Protein AF-A0A0J6WT49-F1 (afdb_monomer)

Solvent-accessible surface area (backbone atoms only — not comparable to full-atom values): 5340 Å² total; per-residue (Å²): 139,84,86,84,80,79,79,79,72,78,78,76,79,74,79,75,77,76,76,71,80,83,77,87,65,99,55,90,75,63,46,50,21,75,52,42,62,45,79,36,55,91,91,42,49,45,80,42,58,40,67,86,70,44,84,40,47,34,56,64,57,55,69,64,38,55,79,52,36,48,71,72,37,46,54,48,50,53,56,31,73,106

Foldseek 3Di:
DDDDDDPDDDPPPPPPPPPDDPPPDPDPCQDAAPFLRDGHDPPQWDWAQWLVRDTTIHGPPVVVSVVRGDPVSVVRVVSRVD

pLDDT: mean 75.06, std 18.38, range [42.84, 92.38]

Structure (mmCIF, N/CA/C/O backbone):
data_AF-A0A0J6WT49-F1
#
_entry.id   AF-A0A0J6WT49-F1
#
loop_
_atom_site.group_PDB
_atom_site.id
_atom_site.type_symbol
_atom_site.label_atom_id
_atom_site.label_alt_id
_atom_site.label_comp_id
_atom_site.label_asym_id
_atom_site.label_entity_id
_atom_site.label_seq_id
_atom_site.pdbx_PDB_ins_code
_atom_site.Cartn_x
_atom_site.Cartn_y
_atom_site.Cartn_z
_atom_site.occupancy
_atom_site.B_iso_or_equiv
_atom_site.auth_seq_id
_atom_site.auth_comp_id
_atom_site.auth_asym_id
_atom_site.auth_atom_id
_atom_site.pdbx_PDB_model_num
ATOM 1 N N . MET A 1 1 ? -2.197 46.988 49.038 1.00 44.03 1 MET A N 1
ATOM 2 C CA . MET A 1 1 ? -3.047 46.414 47.969 1.00 44.03 1 MET A CA 1
ATOM 3 C C . MET A 1 1 ? -2.254 46.431 46.662 1.00 44.03 1 MET A C 1
ATOM 5 O O . MET A 1 1 ? -1.577 47.420 46.431 1.00 44.03 1 MET A O 1
ATOM 9 N N . GLY A 1 2 ? -2.292 45.358 45.855 1.00 47.22 2 GLY A N 1
ATOM 10 C CA . GLY A 1 2 ? -1.761 45.351 44.476 1.00 47.22 2 GLY A CA 1
ATOM 11 C C . GLY A 1 2 ? -0.587 44.402 44.185 1.00 47.22 2 GLY A C 1
ATOM 12 O O . GLY A 1 2 ? 0.511 44.862 43.887 1.00 47.22 2 GLY A O 1
ATOM 13 N N . ARG A 1 3 ? -0.792 43.075 44.239 1.00 53.09 3 ARG A N 1
ATOM 14 C CA . ARG A 1 3 ? 0.196 42.089 43.752 1.00 53.09 3 ARG A CA 1
ATOM 15 C C . ARG A 1 3 ? 0.075 41.977 42.228 1.00 53.09 3 ARG A C 1
ATOM 17 O O . ARG A 1 3 ? -0.978 41.602 41.723 1.00 53.09 3 ARG A O 1
ATOM 24 N N . LYS A 1 4 ? 1.138 42.328 41.502 1.00 54.41 4 LYS A N 1
ATOM 25 C CA . LYS A 1 4 ? 1.217 42.212 40.038 1.00 54.41 4 LYS A CA 1
ATOM 26 C C . LYS A 1 4 ? 1.362 40.732 39.660 1.00 54.41 4 LYS A C 1
ATOM 28 O O . LYS A 1 4 ? 2.375 40.112 39.977 1.00 54.41 4 LYS A O 1
ATOM 33 N N . PHE A 1 5 ? 0.347 40.168 39.012 1.00 51.12 5 PHE A N 1
ATOM 34 C CA . PHE A 1 5 ? 0.372 38.804 38.484 1.00 51.12 5 PHE A CA 1
ATOM 35 C C . PHE A 1 5 ? 1.218 38.762 37.205 1.00 51.12 5 PHE A C 1
ATOM 37 O O . PHE A 1 5 ? 0.790 39.233 36.154 1.00 51.12 5 PHE A O 1
ATOM 44 N N . HIS A 1 6 ? 2.421 38.192 37.285 1.00 51.34 6 HIS A N 1
ATOM 45 C CA . HIS A 1 6 ? 3.166 37.782 36.097 1.00 51.34 6 HIS A CA 1
ATOM 46 C C . HIS A 1 6 ? 2.525 36.497 35.562 1.00 51.34 6 HIS A C 1
ATOM 48 O O . HIS A 1 6 ? 2.678 35.427 36.148 1.00 51.34 6 HIS A O 1
ATOM 54 N N . GLN A 1 7 ? 1.768 36.603 34.468 1.00 56.78 7 GLN A N 1
ATOM 55 C CA . GLN A 1 7 ? 1.253 35.439 33.750 1.00 56.78 7 GLN A CA 1
ATOM 56 C C . GLN A 1 7 ? 2.433 34.685 33.122 1.00 56.78 7 GLN A C 1
ATOM 58 O O . GLN A 1 7 ? 2.995 35.098 32.109 1.00 56.78 7 GLN A O 1
ATOM 63 N N . HIS A 1 8 ? 2.834 33.580 33.747 1.00 48.81 8 HIS A N 1
ATOM 64 C CA . HIS A 1 8 ? 3.754 32.612 33.161 1.00 48.81 8 HIS A CA 1
ATOM 65 C C . HIS A 1 8 ? 3.048 31.926 31.981 1.00 48.81 8 HIS A C 1
ATOM 67 O O . HIS A 1 8 ? 2.256 31.005 32.165 1.00 48.81 8 HIS A O 1
ATOM 73 N N . HIS A 1 9 ? 3.324 32.375 30.756 1.00 57.94 9 HIS A N 1
ATOM 74 C CA . HIS A 1 9 ? 2.961 31.625 29.556 1.00 57.94 9 HIS A CA 1
ATOM 75 C C . HIS A 1 9 ? 3.731 30.292 29.552 1.00 57.94 9 HIS A C 1
ATOM 77 O O . HIS A 1 9 ? 4.968 30.315 29.565 1.00 57.94 9 HIS A O 1
ATOM 83 N N . PRO A 1 10 ? 3.064 29.123 29.507 1.00 52.78 10 PRO A N 1
ATOM 84 C CA . PRO A 1 10 ? 3.768 27.864 29.327 1.00 52.78 10 PRO A CA 1
ATOM 85 C C . PRO A 1 10 ? 4.434 27.885 27.950 1.00 52.78 10 PRO A C 1
ATOM 87 O O . PRO A 1 10 ? 3.784 28.077 26.919 1.00 52.78 10 PRO A O 1
ATOM 90 N N . LYS A 1 11 ? 5.763 27.732 27.941 1.00 51.97 11 LYS A N 1
ATOM 91 C CA . LYS A 1 11 ? 6.568 27.648 26.722 1.00 51.97 11 LYS A CA 1
ATOM 92 C C . LYS A 1 11 ? 6.005 26.513 25.870 1.00 51.97 11 LYS A C 1
ATOM 94 O O . LYS A 1 11 ? 6.160 25.344 26.212 1.00 51.97 11 LYS A O 1
ATOM 99 N N . ARG A 1 12 ? 5.335 26.869 24.773 1.00 43.50 12 ARG A N 1
ATOM 100 C CA . ARG A 1 12 ? 4.856 25.940 23.747 1.00 43.50 12 ARG A CA 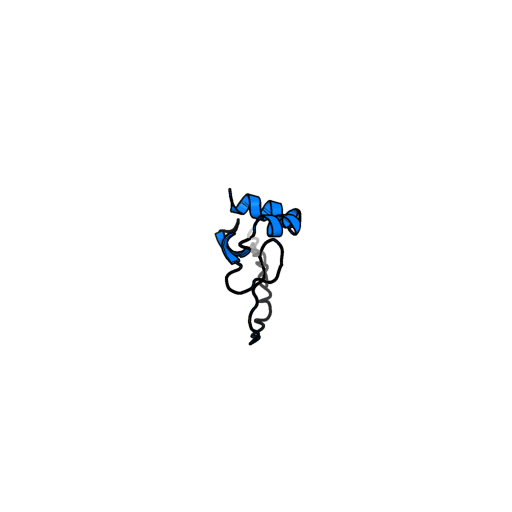1
ATOM 101 C C . ARG A 1 12 ? 6.074 25.138 23.287 1.00 43.50 12 ARG A C 1
ATOM 103 O O . ARG A 1 12 ? 6.938 25.689 22.606 1.00 43.50 12 ARG A O 1
ATOM 110 N N . LEU A 1 13 ? 6.184 23.884 23.728 1.00 56.81 13 LEU A N 1
ATOM 111 C CA . LEU A 1 13 ? 7.206 22.956 23.255 1.00 56.81 13 LEU A CA 1
ATOM 112 C C . LEU A 1 13 ? 7.040 22.878 21.739 1.00 56.81 13 LEU A C 1
ATOM 114 O O . LEU A 1 13 ? 6.091 22.279 21.235 1.00 56.81 13 LEU A O 1
ATOM 118 N N . LYS A 1 14 ? 7.919 23.567 21.007 1.00 44.94 14 LYS A N 1
ATOM 119 C CA . LYS A 1 14 ? 8.012 23.423 19.561 1.00 44.94 14 LYS A CA 1
ATOM 120 C C . LYS A 1 14 ? 8.483 21.995 19.339 1.00 44.94 14 LYS A C 1
ATOM 122 O O . LYS A 1 14 ? 9.661 21.706 19.528 1.00 44.94 14 LYS A O 1
ATOM 127 N N . PHE A 1 15 ? 7.552 21.101 19.013 1.00 44.38 15 PHE A N 1
ATOM 128 C CA . PHE A 1 15 ? 7.879 19.789 18.475 1.00 44.38 15 PHE A CA 1
ATOM 129 C C . PHE A 1 15 ? 8.736 20.048 17.237 1.00 44.38 15 PHE A C 1
ATOM 131 O O . PHE A 1 15 ? 8.242 20.466 16.191 1.00 44.38 15 PHE A O 1
ATOM 138 N N . SER A 1 16 ? 10.049 19.914 17.412 1.00 42.84 16 SER A N 1
ATOM 139 C CA . SER A 1 16 ? 11.017 19.947 16.332 1.00 42.84 16 SER A CA 1
ATOM 140 C C . SER A 1 16 ? 10.710 18.720 15.489 1.00 42.84 16 SER A C 1
ATOM 142 O O . SER A 1 16 ? 11.081 17.599 15.839 1.00 42.84 16 SER A O 1
ATOM 144 N N . GLN A 1 17 ? 9.922 18.922 14.434 1.00 53.31 17 GLN A N 1
ATOM 145 C CA . GLN A 1 17 ? 9.775 17.941 13.377 1.00 53.31 17 GLN A CA 1
ATOM 146 C C . GLN A 1 17 ? 11.174 17.789 12.795 1.00 53.31 17 GLN A C 1
ATOM 148 O O . GLN A 1 17 ? 11.649 18.651 12.059 1.00 53.31 17 GLN A O 1
ATOM 153 N N . LYS A 1 18 ? 11.882 16.747 13.231 1.00 44.31 18 LYS A N 1
ATOM 154 C CA . LYS A 1 18 ? 13.148 16.341 12.639 1.00 44.31 18 LYS A CA 1
ATOM 155 C C . LYS A 1 18 ? 12.794 15.932 11.217 1.00 44.31 18 LYS A C 1
ATOM 157 O O . LYS A 1 18 ? 12.335 14.815 10.998 1.00 44.31 18 LYS A O 1
ATOM 162 N N . THR A 1 19 ? 12.902 16.869 10.282 1.00 51.09 19 THR A N 1
ATOM 163 C CA . THR A 1 19 ? 12.810 16.599 8.853 1.00 51.09 19 THR A CA 1
ATOM 164 C C . THR A 1 19 ? 13.844 15.527 8.559 1.00 51.09 19 THR A C 1
ATOM 166 O O . THR A 1 19 ? 15.048 15.768 8.663 1.00 51.09 19 THR A O 1
ATOM 169 N N . THR A 1 20 ? 13.367 14.313 8.303 1.00 53.31 20 THR A N 1
ATOM 170 C CA . THR A 1 20 ? 14.189 13.209 7.816 1.00 53.31 20 THR A CA 1
ATOM 171 C C . THR A 1 20 ? 14.978 13.693 6.601 1.00 53.31 20 THR A C 1
ATOM 173 O O . THR A 1 20 ? 14.405 14.423 5.788 1.00 53.31 20 THR A O 1
ATOM 176 N N . PRO A 1 21 ? 16.266 13.335 6.462 1.00 49.09 21 PRO A N 1
ATOM 177 C CA . PRO A 1 21 ? 17.054 13.770 5.321 1.00 49.09 21 PRO A CA 1
ATOM 178 C C . PRO A 1 21 ? 16.388 13.284 4.029 1.00 49.09 21 PRO A C 1
ATOM 180 O O . PRO A 1 21 ? 16.137 12.089 3.864 1.00 49.09 21 PRO A O 1
ATOM 183 N N . ASP A 1 22 ? 16.079 14.232 3.144 1.00 53.69 22 ASP A N 1
ATOM 184 C CA . ASP A 1 22 ? 15.675 13.995 1.759 1.00 53.69 22 ASP A CA 1
ATOM 185 C C . ASP A 1 22 ? 16.843 13.313 1.042 1.00 53.69 22 ASP A C 1
ATOM 187 O O . ASP A 1 22 ? 17.791 13.943 0.574 1.00 53.69 22 ASP A O 1
ATOM 191 N N . ILE A 1 23 ? 16.827 11.983 1.044 1.00 58.00 23 ILE A N 1
ATOM 192 C CA . ILE A 1 23 ? 17.799 11.175 0.324 1.00 58.00 23 ILE A CA 1
ATOM 193 C C . ILE A 1 23 ? 17.392 11.215 -1.154 1.00 58.00 23 ILE A C 1
ATOM 195 O O . ILE A 1 23 ? 16.676 10.344 -1.652 1.00 58.00 23 ILE A O 1
ATOM 199 N N . LYS A 1 24 ? 17.867 12.245 -1.863 1.00 56.50 24 LYS A N 1
ATOM 200 C CA . LYS A 1 24 ? 17.928 12.283 -3.329 1.00 56.50 24 LYS A CA 1
ATOM 201 C C . LYS A 1 24 ? 18.866 11.186 -3.814 1.00 56.50 24 LYS A C 1
ATOM 203 O O . LYS A 1 24 ? 20.062 11.395 -3.980 1.00 56.50 24 LYS A O 1
ATOM 208 N N . ASN A 1 25 ? 18.310 10.006 -4.046 1.00 48.75 25 ASN A N 1
ATOM 209 C CA . ASN A 1 25 ? 19.018 8.904 -4.669 1.00 48.75 25 ASN A CA 1
ATOM 210 C C . ASN A 1 25 ? 18.399 8.631 -6.038 1.00 48.75 25 ASN A C 1
ATOM 212 O O . ASN A 1 25 ? 17.239 8.238 -6.148 1.00 48.75 25 ASN A O 1
ATOM 216 N N . ASN A 1 26 ? 19.207 8.841 -7.076 1.00 48.94 26 ASN A N 1
ATOM 217 C CA . ASN A 1 26 ? 18.943 8.503 -8.473 1.00 48.94 26 ASN A CA 1
ATOM 218 C C . ASN A 1 26 ? 19.015 6.972 -8.652 1.00 48.94 26 ASN A C 1
ATOM 220 O O . ASN A 1 26 ? 19.863 6.423 -9.346 1.00 48.94 26 ASN A O 1
ATOM 224 N N . VAL A 1 27 ? 18.179 6.267 -7.895 1.00 49.50 27 VAL A N 1
ATOM 225 C CA . VAL A 1 27 ? 18.038 4.815 -7.898 1.00 49.50 27 VAL A CA 1
ATOM 226 C C . VAL A 1 27 ? 16.795 4.554 -8.721 1.00 49.50 27 VAL A C 1
ATOM 228 O O . VAL A 1 27 ? 15.799 5.251 -8.549 1.00 49.50 27 VAL A O 1
ATOM 231 N N . THR A 1 28 ? 16.817 3.567 -9.609 1.00 50.12 28 THR A N 1
ATOM 232 C CA . THR A 1 28 ? 15.593 2.964 -10.147 1.00 50.12 28 THR A CA 1
ATOM 233 C C . THR A 1 28 ? 14.720 2.604 -8.946 1.00 50.12 28 THR A C 1
ATOM 235 O O . THR A 1 28 ? 14.962 1.592 -8.290 1.00 50.12 28 THR A O 1
ATOM 238 N N . THR A 1 29 ? 13.803 3.498 -8.558 1.00 56.03 29 THR A N 1
ATOM 239 C CA . THR A 1 29 ? 13.162 3.524 -7.239 1.00 56.03 29 THR A CA 1
ATOM 240 C C . THR A 1 29 ? 12.141 2.408 -7.196 1.00 56.03 29 THR A C 1
ATOM 242 O O . THR A 1 29 ? 10.933 2.614 -7.339 1.00 56.03 29 THR A O 1
ATOM 245 N N . LYS A 1 30 ? 12.639 1.181 -7.019 1.00 68.19 30 LYS A N 1
ATOM 246 C CA . LYS A 1 30 ? 11.813 0.018 -6.758 1.00 68.19 30 LYS A CA 1
ATOM 247 C C . LYS A 1 30 ? 11.059 0.330 -5.474 1.00 68.19 30 LYS A C 1
ATOM 249 O O . LYS A 1 30 ? 11.620 0.334 -4.378 1.00 68.19 30 LYS A O 1
ATOM 254 N N . SER A 1 31 ? 9.801 0.712 -5.642 1.00 81.75 31 SER A N 1
ATOM 255 C CA . SER A 1 31 ? 8.936 1.080 -4.533 1.00 81.75 31 SER A CA 1
ATOM 256 C C . SER A 1 31 ? 8.692 -0.160 -3.679 1.00 81.75 31 SER A C 1
ATOM 258 O O . SER A 1 31 ? 8.826 -1.278 -4.169 1.00 81.75 31 SER A O 1
ATOM 260 N N . ARG A 1 32 ? 8.349 -0.000 -2.403 1.00 90.06 32 ARG A N 1
ATOM 261 C CA . ARG A 1 32 ? 7.979 -1.132 -1.544 1.00 90.06 32 ARG A CA 1
ATOM 262 C C . ARG A 1 32 ? 6.488 -1.114 -1.257 1.00 90.06 32 ARG A C 1
ATOM 264 O O . ARG A 1 32 ? 5.874 -0.050 -1.230 1.00 90.06 32 ARG A O 1
ATOM 271 N N . CYS A 1 33 ? 5.918 -2.295 -1.047 1.00 91.19 33 CYS A N 1
ATOM 272 C CA . CYS 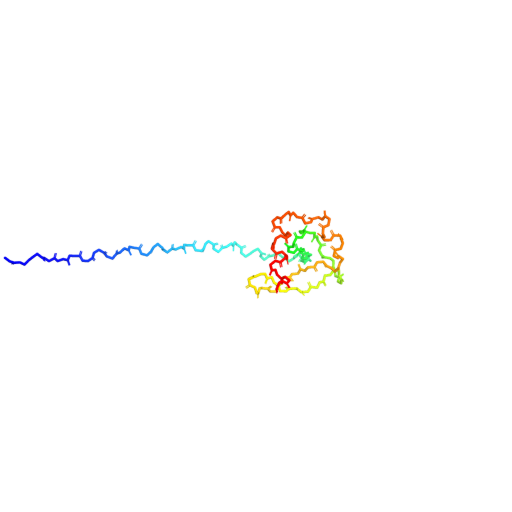A 1 33 ? 4.556 -2.426 -0.556 1.00 91.19 33 CYS A CA 1
ATOM 273 C C . CYS A 1 33 ? 4.465 -1.846 0.855 1.00 91.19 33 CYS A C 1
ATOM 275 O O . CYS A 1 33 ? 5.269 -2.212 1.713 1.00 91.19 33 CYS A O 1
ATOM 277 N N . CYS A 1 34 ? 3.469 -0.998 1.101 1.00 90.62 34 CYS A N 1
ATOM 278 C CA . CYS A 1 34 ? 3.253 -0.390 2.414 1.00 90.62 34 CYS A CA 1
ATOM 279 C C . CYS A 1 34 ? 2.955 -1.432 3.509 1.00 90.62 34 CYS A C 1
ATOM 281 O O . CYS A 1 34 ? 3.372 -1.263 4.649 1.00 90.62 34 CYS A O 1
ATOM 283 N N . TYR A 1 35 ? 2.324 -2.554 3.146 1.00 90.62 35 TYR A N 1
ATOM 284 C CA . TYR A 1 35 ? 1.897 -3.572 4.108 1.00 90.62 35 TYR A CA 1
ATOM 285 C C . TYR A 1 35 ? 2.914 -4.706 4.295 1.00 90.62 35 TYR A C 1
ATOM 287 O O . TYR A 1 35 ? 3.370 -4.961 5.405 1.00 90.62 35 TYR A O 1
ATOM 295 N N . CYS A 1 36 ? 3.292 -5.404 3.219 1.00 90.19 36 CYS A N 1
ATOM 296 C CA . CYS A 1 36 ? 4.207 -6.551 3.314 1.00 90.19 36 CYS A CA 1
ATOM 297 C C . CYS A 1 36 ? 5.690 -6.183 3.129 1.00 90.19 36 CYS A C 1
ATOM 299 O O . CYS A 1 36 ? 6.550 -7.055 3.208 1.00 90.19 36 CYS A O 1
ATOM 301 N N . GLY A 1 37 ? 6.014 -4.920 2.820 1.00 88.44 37 GLY A N 1
ATOM 302 C CA . GLY A 1 37 ? 7.394 -4.437 2.673 1.00 88.44 37 GLY A CA 1
ATOM 303 C C . GLY A 1 37 ? 8.162 -4.958 1.451 1.00 88.44 37 GLY A C 1
ATOM 304 O O . GLY A 1 37 ? 9.306 -4.551 1.238 1.00 88.44 37 GLY A O 1
ATOM 305 N N . ARG A 1 38 ? 7.567 -5.838 0.634 1.00 89.69 38 ARG A N 1
ATOM 306 C CA . ARG A 1 38 ? 8.227 -6.409 -0.548 1.00 89.69 38 ARG A CA 1
ATOM 307 C C . ARG A 1 38 ? 8.503 -5.357 -1.612 1.00 89.69 38 ARG A C 1
ATOM 309 O O . ARG A 1 38 ? 7.784 -4.367 -1.738 1.00 89.69 38 ARG A O 1
ATOM 316 N N . ILE A 1 39 ? 9.538 -5.623 -2.400 1.00 90.19 39 ILE A N 1
ATOM 317 C CA . ILE A 1 39 ? 9.902 -4.827 -3.567 1.00 90.19 39 ILE A CA 1
ATOM 318 C C . ILE A 1 39 ? 8.794 -4.947 -4.620 1.00 90.19 39 ILE A C 1
ATOM 320 O O . ILE A 1 39 ? 8.367 -6.050 -4.956 1.00 90.19 39 ILE A O 1
A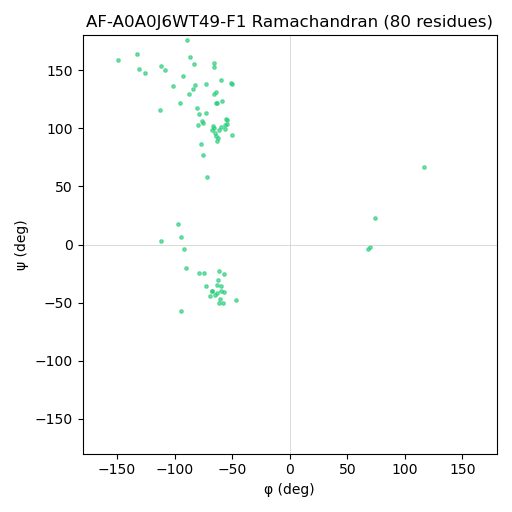TOM 324 N N . LEU A 1 40 ? 8.339 -3.805 -5.123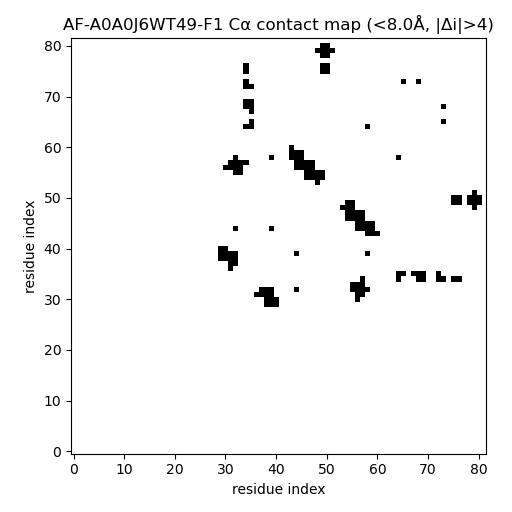 1.00 88.56 40 LEU A N 1
ATOM 325 C CA . LEU A 1 40 ? 7.361 -3.687 -6.193 1.00 88.56 40 LEU A CA 1
ATOM 326 C C . LEU A 1 40 ? 8.101 -3.518 -7.518 1.00 88.56 40 LEU A C 1
ATOM 328 O O . LEU A 1 40 ? 8.891 -2.584 -7.689 1.00 88.56 40 LEU A O 1
ATOM 332 N N . TYR A 1 41 ? 7.834 -4.431 -8.443 1.00 86.00 41 TYR A N 1
ATOM 333 C CA . TYR A 1 41 ? 8.284 -4.346 -9.825 1.00 86.00 41 TYR A CA 1
ATOM 334 C C . TYR A 1 41 ? 7.276 -3.533 -10.647 1.00 86.00 41 TYR A C 1
ATOM 336 O O . TYR A 1 41 ? 6.143 -3.344 -10.200 1.00 86.00 41 TYR A O 1
ATOM 344 N N . PRO A 1 42 ? 7.652 -3.008 -11.824 1.00 83.00 42 PRO A N 1
ATOM 345 C CA . PRO A 1 42 ? 6.682 -2.407 -12.738 1.00 83.00 42 PRO A CA 1
ATOM 346 C C . PRO A 1 42 ? 5.495 -3.361 -12.951 1.00 83.00 42 PRO A C 1
ATOM 348 O O . PRO A 1 42 ? 5.704 -4.565 -13.047 1.00 83.00 42 PRO A O 1
ATOM 351 N N . ASP A 1 43 ? 4.269 -2.832 -12.967 1.00 84.69 43 ASP A N 1
ATOM 352 C CA . ASP A 1 43 ? 3.016 -3.589 -13.166 1.00 84.69 43 ASP A CA 1
ATOM 353 C C . ASP A 1 43 ? 2.592 -4.567 -12.043 1.00 84.69 43 ASP A C 1
ATOM 355 O O . ASP A 1 43 ? 1.500 -5.125 -12.067 1.00 84.69 43 ASP A O 1
ATOM 359 N N . THR A 1 44 ? 3.389 -4.749 -10.982 1.00 86.56 44 THR A N 1
ATOM 360 C CA . THR A 1 44 ? 3.045 -5.680 -9.882 1.00 86.56 44 THR A CA 1
ATOM 361 C C . THR A 1 44 ? 2.391 -5.001 -8.671 1.00 86.56 44 THR A C 1
ATOM 363 O O . THR A 1 44 ? 2.397 -5.555 -7.562 1.00 86.56 44 THR A O 1
ATOM 366 N N . TRP A 1 45 ? 1.879 -3.781 -8.832 1.00 91.81 45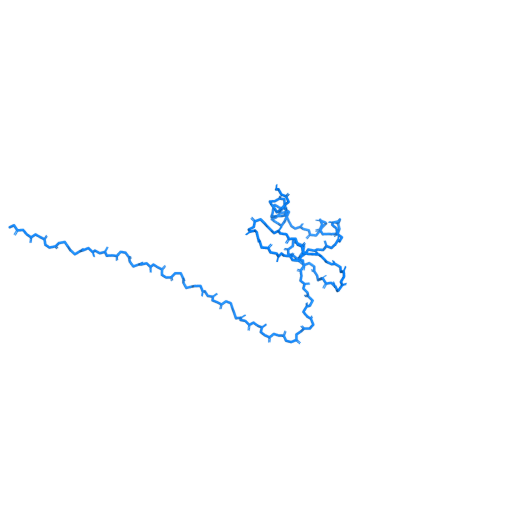 TRP A N 1
ATOM 367 C CA . TRP A 1 45 ? 1.306 -2.979 -7.749 1.00 91.81 45 TRP A CA 1
ATOM 368 C C . TRP A 1 45 ? 0.183 -2.052 -8.214 1.00 91.81 45 TRP A C 1
ATOM 370 O O . TRP A 1 45 ? 0.113 -1.678 -9.380 1.00 91.81 45 TRP A O 1
ATOM 380 N N . HIS A 1 46 ? -0.650 -1.638 -7.262 1.00 90.69 46 HIS A N 1
ATOM 381 C CA . HIS A 1 46 ? -1.691 -0.630 -7.429 1.00 90.69 46 HIS A CA 1
ATOM 382 C C . HIS A 1 46 ? -1.643 0.387 -6.287 1.00 90.69 46 HIS A C 1
ATOM 384 O O . HIS A 1 46 ? -1.016 0.165 -5.245 1.00 90.69 46 HIS A O 1
ATOM 390 N N . TYR A 1 47 ? -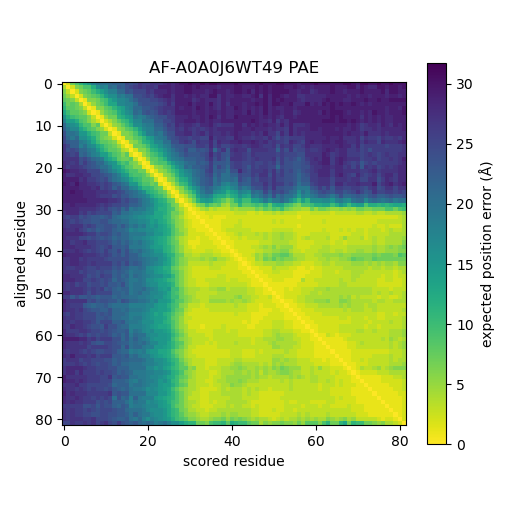2.301 1.526 -6.495 1.00 92.25 47 TYR A N 1
ATOM 391 C CA . TYR A 1 47 ? -2.540 2.497 -5.433 1.00 92.25 47 TYR A CA 1
ATOM 392 C C . TYR A 1 47 ? -3.755 2.089 -4.604 1.00 92.25 47 TYR A C 1
ATOM 394 O O . TYR A 1 47 ? -4.790 1.726 -5.156 1.00 92.25 47 TYR A O 1
ATOM 402 N N . MET A 1 48 ? -3.631 2.213 -3.289 1.00 91.38 48 MET A N 1
ATOM 403 C CA . MET A 1 48 ? -4.697 2.009 -2.314 1.00 91.38 48 MET A CA 1
ATOM 404 C C . MET A 1 48 ? -4.718 3.204 -1.354 1.00 91.38 48 MET A C 1
ATOM 406 O O . MET A 1 48 ? -3.683 3.840 -1.145 1.00 91.38 48 MET A O 1
ATOM 410 N N . TRP A 1 49 ? -5.885 3.531 -0.807 1.00 90.62 49 TRP A N 1
ATOM 411 C CA . TRP A 1 49 ? -6.001 4.490 0.290 1.00 90.62 49 TRP A CA 1
ATOM 412 C C . TRP A 1 49 ? -5.746 3.781 1.615 1.00 90.62 49 TRP A C 1
ATOM 414 O O . TRP A 1 49 ? -6.244 2.679 1.818 1.00 90.62 49 TRP A O 1
ATOM 424 N N . ASP A 1 50 ? -4.932 4.380 2.473 1.00 90.94 50 ASP A N 1
ATOM 425 C CA . ASP A 1 50 ? -4.652 3.866 3.812 1.00 90.94 50 ASP A CA 1
ATOM 426 C C . ASP A 1 50 ? -5.658 4.402 4.859 1.00 90.94 50 ASP A C 1
ATOM 428 O O . ASP A 1 50 ? -6.501 5.242 4.544 1.00 90.94 50 ASP A O 1
ATOM 432 N N . GLU A 1 51 ? -5.553 3.940 6.110 1.00 85.69 51 GLU A N 1
ATOM 433 C CA . GLU A 1 51 ? -6.420 4.348 7.228 1.00 85.69 51 GLU A CA 1
ATOM 434 C C . GLU A 1 51 ? -6.344 5.852 7.560 1.00 85.69 51 GLU A C 1
ATOM 436 O O . GLU A 1 51 ? -7.291 6.416 8.106 1.00 85.69 51 GLU A O 1
ATOM 441 N N . TYR A 1 52 ? -5.251 6.528 7.190 1.00 88.56 52 TYR A N 1
ATOM 442 C CA . TYR A 1 52 ? -5.090 7.978 7.330 1.00 88.56 52 TYR A CA 1
ATOM 443 C C . TYR A 1 52 ? -5.480 8.762 6.066 1.00 88.56 52 TYR A C 1
ATOM 445 O O . TYR A 1 52 ? -5.259 9.975 6.001 1.00 88.56 52 TYR A O 1
ATOM 453 N N . GLY A 1 53 ? -6.034 8.094 5.050 1.00 88.25 53 GLY A N 1
ATOM 454 C CA . GLY A 1 53 ? -6.416 8.714 3.783 1.00 88.25 53 GLY A CA 1
ATOM 455 C C . GLY A 1 53 ? -5.228 9.057 2.880 1.00 88.25 53 GLY A C 1
ATOM 456 O O . GLY A 1 53 ? -5.349 9.927 2.017 1.00 88.25 53 GLY A O 1
ATOM 457 N N . GLN A 1 54 ? -4.072 8.407 3.043 1.00 90.44 54 GLN A N 1
ATOM 458 C CA . GLN A 1 54 ? -2.920 8.596 2.158 1.00 90.44 54 GLN A CA 1
ATOM 459 C C . GLN A 1 54 ? -2.931 7.572 1.017 1.00 90.44 54 GLN A C 1
ATOM 461 O O . GLN A 1 54 ? -3.305 6.415 1.205 1.00 90.44 54 GLN A O 1
ATOM 466 N N . ARG A 1 55 ? -2.483 7.966 -0.188 1.00 91.00 55 ARG A N 1
ATOM 467 C CA . ARG A 1 55 ? -2.287 7.005 -1.291 1.00 91.00 55 ARG A CA 1
ATOM 468 C C . ARG A 1 55 ? -0.983 6.249 -1.094 1.00 91.00 55 ARG A C 1
ATOM 470 O O . ARG A 1 55 ? 0.102 6.802 -1.272 1.00 91.00 55 ARG A O 1
ATOM 477 N N . VAL A 1 56 ? -1.101 4.960 -0.818 1.00 90.38 56 VAL A N 1
ATOM 478 C CA . VAL A 1 56 ? 0.023 4.044 -0.638 1.00 90.38 56 VAL A CA 1
ATOM 479 C C . VAL A 1 56 ? 0.092 3.033 -1.779 1.00 90.38 56 VAL A C 1
ATOM 481 O O . VAL A 1 56 ? -0.909 2.722 -2.426 1.00 90.38 56 VAL A O 1
ATOM 484 N N . LYS A 1 57 ? 1.291 2.512 -2.058 1.00 91.38 57 LYS A N 1
ATOM 485 C CA . LYS A 1 57 ? 1.474 1.436 -3.041 1.00 91.38 57 LYS A 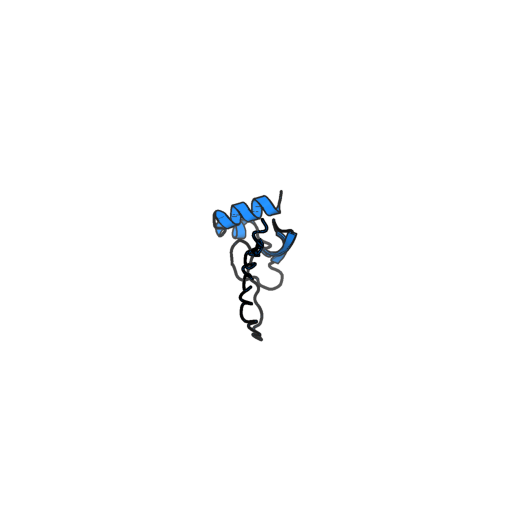CA 1
ATOM 486 C C . LYS A 1 57 ? 1.301 0.075 -2.374 1.00 91.38 57 LYS A C 1
ATOM 488 O O . LYS A 1 57 ? 1.959 -0.221 -1.371 1.00 91.38 57 LYS A O 1
ATOM 493 N N . LYS A 1 58 ? 0.469 -0.771 -2.973 1.00 91.94 58 LYS A N 1
ATOM 494 C CA . LYS A 1 58 ? 0.172 -2.130 -2.515 1.00 91.94 58 LYS A CA 1
ATOM 495 C C . LYS A 1 58 ? 0.416 -3.148 -3.631 1.00 91.94 58 LYS A C 1
ATOM 497 O O . LYS A 1 58 ? 0.246 -2.846 -4.805 1.00 91.94 58 LYS A O 1
ATOM 502 N N . CYS A 1 59 ? 0.830 -4.361 -3.264 1.00 92.38 59 CYS A N 1
ATOM 503 C CA . CYS A 1 59 ? 0.976 -5.480 -4.199 1.00 92.38 59 CYS A CA 1
ATOM 504 C C . CYS A 1 59 ? -0.353 -5.838 -4.882 1.00 92.38 59 CYS A C 1
ATOM 506 O O . CYS A 1 59 ? -1.387 -5.898 -4.216 1.00 92.38 59 CYS A O 1
ATOM 508 N N . ASN A 1 60 ? -0.297 -6.191 -6.169 1.00 90.88 60 ASN A N 1
ATOM 509 C CA . ASN A 1 60 ? -1.451 -6.739 -6.897 1.00 90.88 60 ASN A CA 1
ATOM 510 C C . ASN A 1 60 ? -1.851 -8.128 -6.389 1.00 90.88 60 ASN A C 1
ATOM 512 O O . ASN A 1 60 ? -3.031 -8.409 -6.224 1.00 90.88 60 ASN A O 1
ATOM 516 N N . ASN A 1 61 ? -0.873 -8.986 -6.086 1.00 90.75 61 ASN A N 1
ATOM 517 C CA . ASN A 1 61 ? -1.146 -10.309 -5.535 1.00 90.75 61 ASN A CA 1
ATOM 518 C C . ASN A 1 61 ? -1.432 -10.219 -4.026 1.00 90.75 61 ASN A C 1
ATOM 520 O O . ASN A 1 61 ? -0.520 -10.066 -3.205 1.00 90.75 61 ASN A O 1
ATOM 524 N N . GLU A 1 62 ? -2.711 -10.301 -3.666 1.00 87.94 62 GLU A N 1
ATOM 525 C CA . GLU A 1 62 ? -3.172 -10.165 -2.283 1.00 87.94 62 GLU A CA 1
ATOM 526 C C . GLU A 1 62 ? -2.841 -11.372 -1.411 1.00 87.94 62 GLU A C 1
ATOM 528 O O . GLU A 1 62 ? -2.490 -11.181 -0.245 1.00 87.94 62 GLU A O 1
ATOM 533 N N . LEU A 1 63 ? -2.890 -12.586 -1.972 1.00 88.62 63 LEU A N 1
ATOM 534 C CA . LEU A 1 63 ? -2.554 -13.826 -1.269 1.00 88.62 63 LEU A CA 1
ATOM 535 C C . LEU A 1 63 ? -1.100 -13.796 -0.793 1.00 88.62 63 LEU A C 1
ATOM 537 O O . LEU A 1 63 ? -0.794 -14.049 0.371 1.00 88.62 63 LEU A O 1
ATOM 541 N N . GLU A 1 64 ? -0.201 -13.403 -1.688 1.00 88.31 64 GLU A N 1
ATOM 542 C CA . GLU A 1 64 ? 1.208 -13.223 -1.366 1.00 88.31 64 GLU A CA 1
ATOM 543 C C . GLU A 1 64 ? 1.406 -12.076 -0.365 1.00 88.31 64 GLU A C 1
ATOM 545 O O . GLU A 1 64 ? 2.140 -12.206 0.621 1.00 88.31 64 GLU A O 1
ATOM 550 N N . CYS A 1 65 ? 0.716 -10.951 -0.554 1.00 90.00 65 CYS A N 1
ATOM 551 C CA . CYS A 1 65 ? 0.781 -9.845 0.395 1.00 90.00 65 CYS A CA 1
ATOM 552 C C . CYS A 1 65 ? 0.321 -10.263 1.801 1.00 90.00 65 CYS A C 1
ATOM 554 O O . CYS A 1 65 ? 0.948 -9.870 2.779 1.00 90.00 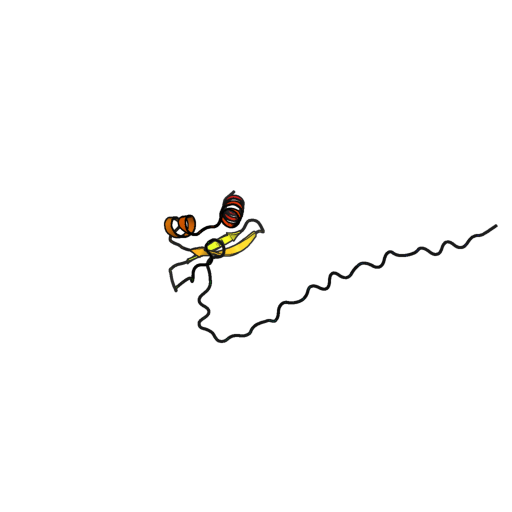65 CYS A O 1
ATOM 556 N N . TYR A 1 66 ? -0.734 -11.072 1.910 1.00 87.88 66 TYR A N 1
ATOM 557 C CA . TYR A 1 66 ? -1.260 -11.609 3.166 1.00 87.88 66 TYR A CA 1
ATOM 558 C C . TYR A 1 66 ? -0.236 -12.479 3.899 1.00 87.88 66 TYR A C 1
ATOM 560 O O . TYR A 1 66 ? 0.095 -12.188 5.041 1.00 87.88 66 TYR A O 1
ATOM 568 N N . ARG A 1 67 ? 0.374 -13.449 3.209 1.00 89.88 67 ARG A N 1
ATOM 569 C CA . ARG A 1 67 ? 1.369 -14.369 3.795 1.00 89.88 67 ARG A CA 1
ATOM 570 C C . ARG A 1 67 ? 2.583 -13.686 4.434 1.00 89.88 67 ARG A C 1
ATOM 572 O O . ARG A 1 67 ? 3.238 -14.277 5.281 1.00 89.88 67 ARG A O 1
ATOM 579 N N . HIS A 1 68 ? 2.916 -12.472 3.995 1.00 89.12 68 HIS A N 1
ATOM 580 C CA . HIS A 1 68 ? 4.083 -11.718 4.468 1.00 89.12 68 HIS A CA 1
ATOM 581 C C . HIS A 1 68 ? 3.714 -10.469 5.273 1.00 89.12 68 HIS A C 1
ATOM 583 O O . HIS A 1 68 ? 4.600 -9.697 5.651 1.00 89.12 68 HIS A O 1
ATOM 589 N N . ARG A 1 69 ? 2.422 -10.223 5.507 1.00 88.31 69 ARG A N 1
ATOM 590 C CA . ARG A 1 69 ? 1.988 -9.157 6.405 1.00 88.31 69 ARG A CA 1
ATOM 591 C C . ARG A 1 69 ? 2.280 -9.573 7.843 1.00 88.31 69 ARG A C 1
ATOM 593 O O . ARG A 1 69 ? 2.082 -10.717 8.226 1.00 88.31 69 ARG A O 1
ATOM 600 N N . LYS A 1 70 ? 2.771 -8.620 8.630 1.00 89.31 70 LYS A N 1
ATOM 601 C CA . LYS A 1 70 ? 2.828 -8.741 10.092 1.00 89.31 70 LYS A CA 1
ATOM 602 C C . LYS A 1 70 ? 1.469 -8.343 10.665 1.00 89.31 70 LYS A C 1
ATOM 604 O O . LYS A 1 70 ? 0.817 -7.498 10.054 1.00 89.31 70 LYS A O 1
ATOM 609 N N . ASP A 1 71 ? 1.108 -8.824 11.852 1.00 87.50 71 ASP A N 1
ATOM 610 C CA . ASP A 1 71 ? -0.160 -8.485 12.524 1.00 87.50 71 ASP A CA 1
ATOM 611 C C . ASP A 1 71 ? -0.478 -6.985 12.518 1.00 87.50 71 ASP A C 1
ATOM 613 O O . ASP A 1 71 ? -1.551 -6.569 12.094 1.00 87.50 71 ASP A O 1
ATOM 617 N N . ARG A 1 72 ? 0.498 -6.136 12.869 1.00 84.88 72 ARG A N 1
ATOM 618 C CA . ARG A 1 72 ? 0.313 -4.675 12.855 1.00 84.88 72 ARG A CA 1
ATOM 619 C C . ARG A 1 72 ? -0.046 -4.120 11.467 1.00 84.88 72 ARG A C 1
ATOM 621 O O . ARG A 1 72 ? -0.804 -3.166 11.358 1.00 84.88 72 ARG A O 1
ATOM 628 N N . ALA A 1 73 ? 0.515 -4.694 10.405 1.00 87.38 73 ALA A N 1
ATOM 629 C CA . ALA A 1 73 ? 0.210 -4.291 9.032 1.00 87.38 73 ALA A CA 1
ATOM 630 C C . ALA A 1 73 ? -1.122 -4.878 8.537 1.00 87.38 73 ALA A C 1
ATOM 632 O O . ALA A 1 73 ? -1.737 -4.324 7.628 1.00 87.38 73 ALA A O 1
ATOM 633 N N . GLU A 1 74 ? -1.565 -6.001 9.105 1.00 88.62 74 GLU A N 1
ATOM 634 C CA . GLU A 1 74 ? -2.897 -6.551 8.866 1.00 88.62 74 GLU A CA 1
ATOM 635 C C . GLU A 1 74 ? -3.981 -5.668 9.491 1.00 88.62 74 GLU A C 1
ATOM 637 O O . GLU A 1 74 ? -4.953 -5.352 8.809 1.00 88.62 74 GLU A O 1
ATOM 642 N N . GLU A 1 75 ? -3.786 -5.212 10.731 1.00 88.19 75 GLU A N 1
ATOM 643 C CA . GLU A 1 75 ? -4.682 -4.258 11.394 1.00 88.19 75 GLU A CA 1
ATOM 644 C C . GLU A 1 75 ? -4.814 -2.961 10.584 1.00 88.19 75 GLU A C 1
ATOM 646 O O . GLU A 1 75 ? -5.924 -2.581 10.212 1.00 88.19 75 GLU A O 1
ATOM 651 N N . ALA A 1 76 ? -3.684 -2.363 10.191 1.00 87.25 76 ALA A N 1
ATOM 652 C CA . ALA A 1 76 ? -3.661 -1.174 9.336 1.00 87.25 76 ALA A CA 1
ATOM 653 C C . ALA A 1 76 ? -4.397 -1.388 8.000 1.00 87.25 76 ALA A C 1
ATOM 655 O O . ALA A 1 76 ? -5.140 -0.533 7.523 1.00 87.25 76 ALA A O 1
ATOM 656 N N . TYR A 1 77 ? -4.227 -2.558 7.378 1.00 88.12 77 TYR A N 1
ATOM 657 C CA . TYR A 1 77 ? -4.934 -2.890 6.141 1.00 88.12 77 TYR A CA 1
ATOM 658 C C . TYR A 1 77 ? -6.442 -3.059 6.347 1.00 88.12 77 TYR A C 1
ATOM 660 O O . TYR A 1 77 ? -7.221 -2.618 5.506 1.00 88.12 77 TYR A O 1
ATOM 668 N N . ARG A 1 78 ? -6.866 -3.688 7.448 1.00 89.31 78 ARG A N 1
ATOM 669 C CA . ARG A 1 78 ? -8.290 -3.824 7.785 1.00 89.31 78 ARG A CA 1
ATOM 670 C C . ARG A 1 78 ? -8.930 -2.460 8.014 1.00 89.31 78 ARG A C 1
ATOM 672 O O . ARG A 1 78 ? -10.020 -2.230 7.504 1.00 89.31 78 ARG A O 1
ATOM 679 N N . ASN A 1 79 ? -8.238 -1.557 8.707 1.00 88.75 79 ASN A N 1
ATOM 680 C CA . ASN A 1 79 ? -8.692 -0.179 8.893 1.00 88.75 79 ASN A CA 1
ATOM 681 C C . ASN A 1 79 ? -8.793 0.580 7.564 1.00 88.75 79 ASN A C 1
ATOM 683 O O . ASN A 1 79 ? -9.703 1.377 7.395 1.00 88.75 79 ASN A O 1
ATOM 687 N N . ALA A 1 80 ? -7.896 0.304 6.616 1.00 89.06 80 ALA A N 1
ATOM 688 C CA . ALA A 1 80 ? -7.876 0.946 5.305 1.00 89.06 80 ALA A CA 1
ATOM 689 C C . ALA A 1 80 ? -8.977 0.466 4.333 1.00 89.06 80 ALA A C 1
ATOM 691 O O . ALA A 1 80 ? -9.314 1.184 3.396 1.00 89.06 80 ALA A O 1
ATOM 692 N N . ILE A 1 81 ? -9.505 -0.753 4.506 1.00 85.50 81 ILE A N 1
ATOM 693 C CA . ILE A 1 81 ? -10.612 -1.294 3.684 1.00 85.50 81 ILE A CA 1
ATOM 694 C C . ILE A 1 81 ? -11.990 -0.972 4.262 1.00 85.50 81 ILE A C 1
ATOM 696 O O . ILE A 1 81 ? -12.986 -1.056 3.544 1.00 85.50 81 ILE A O 1
ATOM 700 N N . ARG A 1 82 ? -12.045 -0.660 5.554 1.00 77.00 82 ARG A N 1
ATOM 701 C CA . ARG A 1 82 ? -13.283 -0.378 6.271 1.00 77.00 82 ARG A CA 1
ATOM 702 C C . ARG A 1 82 ? -13.983 0.872 5.743 1.00 77.00 82 ARG A C 1
ATOM 704 O O . ARG A 1 82 ? -15.230 0.814 5.681 1.00 77.00 82 ARG A O 1
#

Secondary structure (DSSP, 8-state):
--------------------------S----B-TTT-PBPPTTSEEEEE-TTS-EEEEES-HHHHHHT--HHHHHHHHHHH-

Nearest PDB structures (foldseek):
  8ipa-assembly1_OA  TM=6.441E-01  e=1.356E-01  Triticum aestivum
  6skg-assembly1_BY  TM=6.336E-01  e=1.269E-01  Thermococcus kodakarensis
  7nwh-assembly1_W  TM=6.904E-01  e=9.184E-01  Oryctolagus cuniculus
  5ndv-assembly2_N4  TM=6.438E-01  e=1.897E+00  Saccharomyces cerevisiae S288C
  5mu5-assembly1_A  TM=5.397E-01  e=5.452E+00  Paramagnetospirillum magneticum AMB-1

Mean predicted aligned error: 13.95 Å

Sequence (82 aa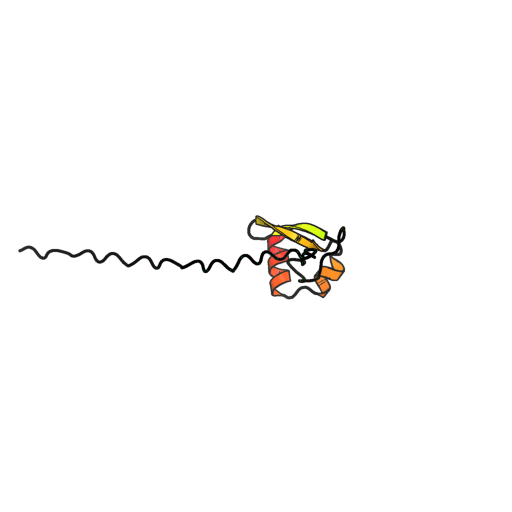):
MGRKFHQHHPKRLKFSQKTTPDIKNNVTTKSRCCYCGRILYPDTWHYMWDEYGQRVKKCNNELECYRHRKDRAEEAYRNAIR

Radius of gyration: 22.14 Å; Cα contacts (8 Å, |Δi|>4): 79; chains: 1; bounding box: 32×61×61 Å

Organism: NCBI:txid1122219